Protein AF-A0A507WGM6-F1 (afdb_monomer)

pLDDT: mean 74.48, std 9.86, range [42.78, 88.25]

Solvent-accessible surface area (backbone atoms only — not comparable to full-atom values): 4648 Å² total; per-residue (Å²): 130,84,89,80,69,56,71,66,66,53,29,76,78,34,61,71,58,43,56,56,53,46,41,64,71,71,66,53,62,69,44,76,48,81,47,73,58,96,87,35,49,31,40,37,39,35,50,62,96,44,97,78,53,61,35,41,37,35,34,47,46,97,90,73,48,72,47,79,47,76,52,68,78,77,128

Structure (mmCIF, N/CA/C/O backbone):
data_AF-A0A507WGM6-F1
#
_entry.id   AF-A0A507WGM6-F1
#
loop_
_atom_site.group_PDB
_atom_site.id
_atom_site.type_symbol
_atom_site.label_atom_id
_atom_site.label_alt_id
_atom_site.label_comp_id
_atom_site.label_asym_id
_atom_site.label_entity_id
_atom_site.label_seq_id
_atom_site.pdbx_PDB_ins_code
_atom_site.Cartn_x
_atom_site.Cartn_y
_atom_site.Cartn_z
_atom_site.occupancy
_atom_site.B_iso_or_equiv
_atom_site.auth_seq_id
_atom_site.auth_comp_id
_atom_site.auth_asym_id
_atom_site.auth_atom_id
_atom_site.pdbx_PDB_model_num
ATOM 1 N N . MET A 1 1 ? -14.935 -1.218 -24.640 1.00 46.66 1 MET A N 1
ATOM 2 C CA . MET A 1 1 ? -15.734 -1.059 -23.405 1.00 46.66 1 MET A CA 1
ATOM 3 C C . MET A 1 1 ? -14.780 -1.137 -22.227 1.00 46.66 1 MET A C 1
ATOM 5 O O . MET A 1 1 ? -13.975 -2.056 -22.189 1.00 46.66 1 MET A O 1
ATOM 9 N N . SER A 1 2 ? -14.783 -0.148 -21.332 1.00 56.97 2 SER A N 1
ATOM 10 C CA . SER A 1 2 ? -13.915 -0.174 -20.148 1.00 56.97 2 SER A CA 1
ATOM 11 C C . SER A 1 2 ? -14.388 -1.310 -19.234 1.00 56.97 2 SER A C 1
ATOM 13 O O . SER A 1 2 ? -15.543 -1.295 -18.812 1.00 56.97 2 SER A O 1
ATOM 15 N N . ASN A 1 3 ? -13.531 -2.305 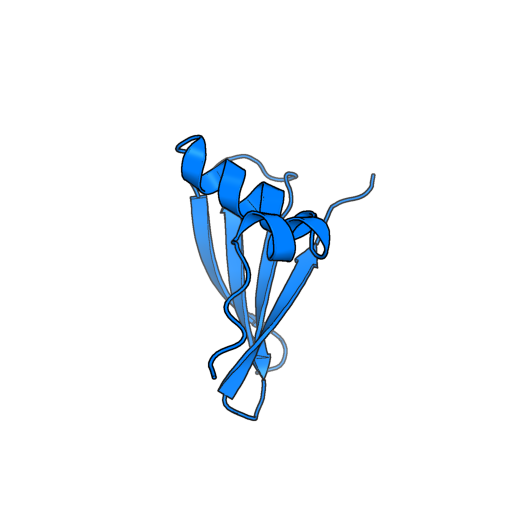-18.981 1.00 73.06 3 ASN A N 1
ATOM 16 C CA . ASN A 1 3 ? -13.775 -3.407 -18.040 1.00 73.06 3 ASN A CA 1
ATOM 17 C C . ASN A 1 3 ? -13.778 -2.864 -16.601 1.00 73.06 3 ASN A C 1
ATOM 19 O O . ASN A 1 3 ? -12.861 -3.112 -15.817 1.00 73.06 3 ASN A O 1
ATOM 23 N N . LYS A 1 4 ? -14.788 -2.059 -16.268 1.00 75.19 4 LYS A N 1
ATOM 24 C CA . LYS A 1 4 ? -14.964 -1.497 -14.934 1.00 75.19 4 LYS A CA 1
ATOM 25 C C . LYS A 1 4 ? -15.398 -2.621 -14.000 1.00 75.19 4 LYS A C 1
ATOM 27 O O . LYS A 1 4 ? -16.449 -3.218 -14.200 1.00 75.19 4 LYS A O 1
ATOM 32 N N . LYS A 1 5 ? -14.575 -2.898 -12.995 1.00 77.94 5 LYS A N 1
ATOM 33 C CA . LYS A 1 5 ? -14.907 -3.778 -11.873 1.00 77.94 5 LYS A CA 1
ATOM 34 C C . LYS A 1 5 ? -15.278 -2.915 -10.678 1.00 77.94 5 LYS A C 1
ATOM 36 O O . LYS A 1 5 ? -14.767 -1.804 -10.531 1.00 77.94 5 LYS A O 1
ATOM 41 N N . THR A 1 6 ? -16.152 -3.418 -9.821 1.00 80.25 6 THR A N 1
ATOM 42 C CA . THR A 1 6 ? -16.412 -2.791 -8.527 1.00 80.25 6 THR A CA 1
ATOM 43 C C . THR A 1 6 ? -15.147 -2.832 -7.670 1.00 80.25 6 THR A C 1
ATOM 45 O O . THR A 1 6 ? -14.329 -3.748 -7.778 1.00 80.25 6 THR A O 1
ATOM 48 N N . VAL A 1 7 ? -14.994 -1.855 -6.773 1.00 70.06 7 VAL A N 1
ATOM 49 C CA . VAL A 1 7 ? -13.878 -1.830 -5.813 1.00 70.06 7 VAL A CA 1
ATOM 50 C C .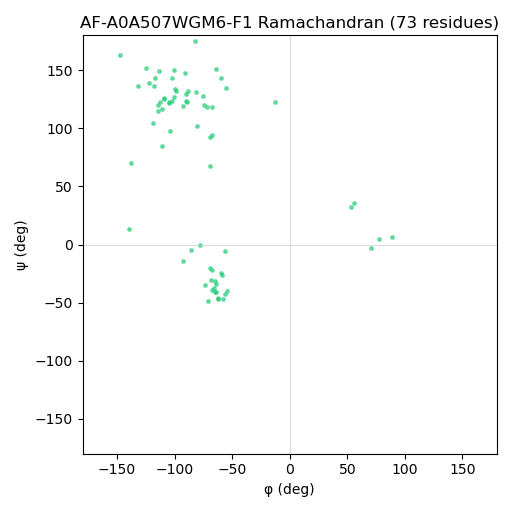 VAL A 1 7 ? -13.830 -3.141 -5.021 1.00 70.06 7 VAL A C 1
ATOM 52 O O . VAL A 1 7 ? -12.764 -3.722 -4.866 1.00 70.06 7 VAL A O 1
ATOM 55 N N . ARG A 1 8 ? -14.988 -3.687 -4.624 1.00 75.88 8 ARG A N 1
ATOM 56 C CA . ARG A 1 8 ? -15.081 -4.986 -3.942 1.00 75.88 8 ARG A CA 1
ATOM 57 C C . ARG A 1 8 ? -14.472 -6.130 -4.762 1.00 75.88 8 ARG A C 1
ATOM 59 O O . ARG A 1 8 ? -13.688 -6.895 -4.218 1.00 75.88 8 ARG A O 1
ATOM 66 N N . GLU A 1 9 ? -14.788 -6.238 -6.051 1.00 77.38 9 GLU A N 1
ATOM 67 C CA . GLU A 1 9 ? -14.239 -7.295 -6.919 1.00 77.38 9 GLU A CA 1
ATOM 68 C C . GLU A 1 9 ? -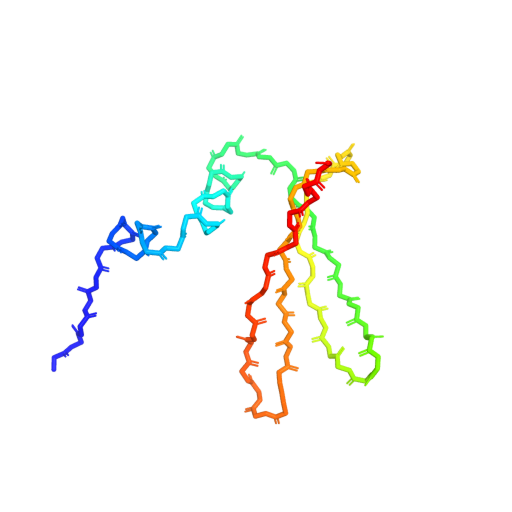12.722 -7.198 -7.094 1.00 77.38 9 GLU A C 1
ATOM 70 O O . GLU A 1 9 ? -12.047 -8.220 -7.230 1.00 77.38 9 GLU A O 1
ATOM 75 N N . VAL A 1 10 ? -12.183 -5.978 -7.104 1.00 76.94 10 VAL A N 1
ATOM 76 C CA . VAL A 1 10 ? -10.736 -5.751 -7.159 1.00 76.94 10 VAL A CA 1
ATOM 77 C C . VAL A 1 10 ? -10.095 -6.146 -5.829 1.00 76.94 10 VAL A C 1
ATOM 79 O O . VAL A 1 10 ? -9.146 -6.926 -5.818 1.00 76.94 10 VAL A O 1
ATOM 82 N N . LEU A 1 11 ? -10.644 -5.690 -4.703 1.00 74.69 11 LEU A N 1
ATOM 83 C CA . LEU A 1 11 ? -10.078 -5.966 -3.384 1.00 74.69 11 LEU A CA 1
ATOM 84 C C . LEU A 1 11 ? -10.184 -7.442 -2.970 1.00 74.69 11 LEU A C 1
ATOM 86 O O . LEU A 1 11 ? -9.288 -7.943 -2.301 1.00 74.69 11 LEU A O 1
ATOM 90 N N . CYS A 1 12 ? -11.207 -8.182 -3.416 1.00 72.94 12 CYS A N 1
ATOM 91 C CA . CYS A 1 12 ? -11.282 -9.634 -3.196 1.00 72.94 12 CYS A CA 1
ATOM 92 C C . CYS A 1 12 ? -10.092 -10.397 -3.804 1.00 72.94 12 CYS A C 1
ATOM 94 O O . CYS A 1 12 ? -9.774 -11.488 -3.343 1.00 72.94 12 CYS A O 1
ATOM 96 N N . LYS A 1 13 ? -9.434 -9.842 -4.832 1.00 78.75 13 LYS A N 1
ATOM 97 C CA . LYS A 1 13 ? -8.220 -10.416 -5.437 1.00 78.75 13 LYS A CA 1
ATOM 98 C C . LYS A 1 13 ? -6.927 -9.870 -4.829 1.00 78.75 13 LYS A C 1
ATOM 100 O O . LYS A 1 13 ? -5.864 -10.436 -5.060 1.00 78.75 13 LYS A O 1
ATOM 105 N N . HIS A 1 14 ? -7.025 -8.782 -4.070 1.00 77.00 14 HIS A N 1
ATOM 106 C CA . HIS A 1 14 ? -5.907 -8.046 -3.490 1.00 77.00 14 HIS A CA 1
ATOM 107 C C . HIS A 1 14 ? -6.257 -7.660 -2.044 1.00 77.00 14 HIS A C 1
ATOM 109 O O . HIS A 1 14 ? -6.502 -6.482 -1.767 1.00 77.00 14 HIS A O 1
ATOM 115 N N . PRO A 1 15 ? -6.325 -8.640 -1.122 1.00 72.75 15 PRO A N 1
ATOM 116 C CA . PRO A 1 15 ? -6.776 -8.414 0.252 1.00 72.75 15 PRO A CA 1
ATOM 117 C C . PRO A 1 15 ? -5.928 -7.377 0.998 1.00 72.75 15 PRO A C 1
ATOM 119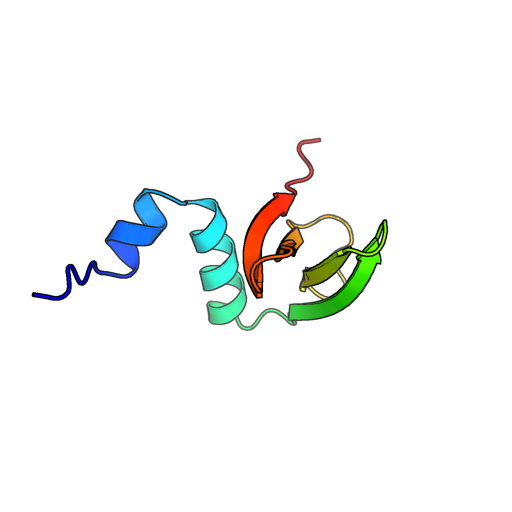 O O . PRO A 1 15 ? -6.444 -6.678 1.861 1.00 72.75 15 PRO A O 1
ATOM 122 N N . ASP A 1 16 ? -4.662 -7.193 0.625 1.00 70.88 16 ASP A N 1
ATOM 123 C CA . ASP A 1 16 ? -3.806 -6.173 1.233 1.00 70.88 16 ASP A CA 1
ATOM 124 C C . ASP A 1 16 ? -4.283 -4.739 0.950 1.00 70.88 16 ASP A C 1
ATOM 126 O O . ASP A 1 16 ? -4.156 -3.858 1.798 1.00 70.88 16 ASP A O 1
ATOM 130 N N . LEU A 1 17 ? -4.903 -4.493 -0.210 1.00 74.56 17 LEU A N 1
ATOM 131 C CA . LEU A 1 17 ? -5.518 -3.197 -0.510 1.00 74.56 17 LEU A CA 1
ATOM 132 C C . LEU A 1 17 ? -6.762 -2.941 0.356 1.00 74.56 17 LEU A C 1
ATOM 134 O O . LEU A 1 17 ? -7.157 -1.789 0.527 1.00 74.56 17 LEU A O 1
ATOM 138 N N . PHE A 1 18 ? -7.374 -3.991 0.918 1.00 76.81 18 PHE A N 1
ATOM 139 C CA . PHE A 1 18 ? -8.516 -3.865 1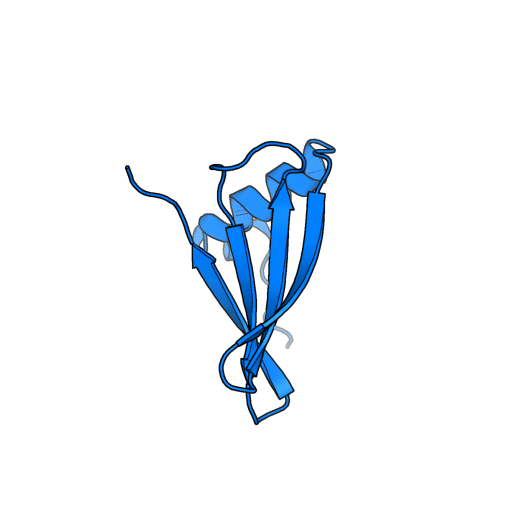.824 1.00 76.81 18 PHE A CA 1
ATOM 140 C C . PHE A 1 18 ? -8.105 -3.132 3.103 1.00 76.81 18 PHE A C 1
ATOM 142 O O . PHE A 1 18 ? -8.806 -2.226 3.542 1.00 76.81 18 PHE A O 1
ATOM 149 N N . ASP A 1 19 ? -6.923 -3.440 3.638 1.00 73.00 19 ASP A N 1
ATOM 150 C CA . ASP A 1 19 ? -6.384 -2.759 4.815 1.00 73.00 19 ASP A CA 1
ATOM 151 C C . ASP A 1 19 ? -6.076 -1.286 4.544 1.00 73.00 19 ASP A C 1
ATOM 153 O O . ASP A 1 19 ? -6.321 -0.447 5.407 1.00 73.00 19 ASP A O 1
ATOM 157 N N . LEU A 1 20 ? -5.587 -0.948 3.344 1.00 74.31 20 LEU A N 1
ATOM 158 C CA . LEU A 1 20 ? -5.380 0.447 2.942 1.00 74.31 20 LEU A CA 1
ATOM 159 C C . LEU A 1 20 ? -6.699 1.228 2.919 1.00 74.31 20 LEU A C 1
ATOM 161 O O . LEU A 1 20 ? -6.780 2.328 3.466 1.00 74.31 20 LEU A O 1
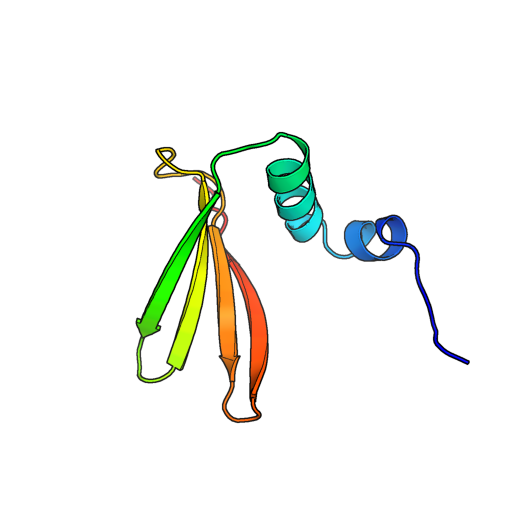ATOM 165 N N . VAL A 1 21 ? -7.744 0.64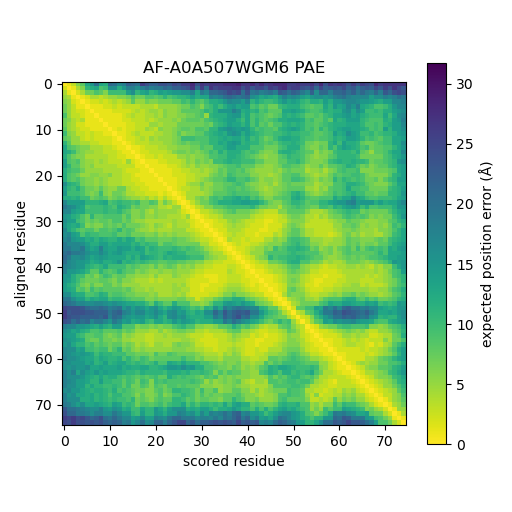1 2.333 1.00 76.62 21 VAL A N 1
ATOM 166 C CA . VAL A 1 21 ? -9.085 1.241 2.292 1.00 76.62 21 VAL A CA 1
ATOM 167 C C . VAL A 1 21 ? -9.683 1.365 3.695 1.00 76.62 21 VAL A C 1
ATOM 169 O O . VAL A 1 21 ? -10.262 2.402 4.008 1.00 76.62 21 VAL A O 1
ATOM 172 N N . ILE A 1 22 ? -9.513 0.356 4.554 1.00 74.38 22 ILE A N 1
ATOM 173 C CA . ILE A 1 22 ? -9.967 0.404 5.951 1.00 74.38 22 ILE A CA 1
ATOM 174 C C . ILE A 1 22 ? -9.258 1.521 6.714 1.00 74.38 22 ILE A C 1
ATOM 176 O O . ILE A 1 22 ? -9.935 2.301 7.369 1.00 74.38 22 ILE A O 1
ATOM 180 N N . MET A 1 23 ? -7.931 1.652 6.604 1.00 73.00 23 MET A N 1
ATOM 181 C CA . MET A 1 23 ? -7.198 2.727 7.291 1.00 73.00 23 MET A CA 1
ATOM 182 C C . MET A 1 23 ? -7.737 4.110 6.922 1.00 73.00 23 MET A C 1
ATOM 184 O O . MET A 1 23 ? -7.930 4.955 7.794 1.00 73.00 23 MET A O 1
ATOM 188 N N . LEU A 1 24 ? -8.024 4.327 5.635 1.00 72.81 24 LEU A N 1
ATOM 189 C CA . LEU A 1 24 ? -8.611 5.576 5.151 1.00 72.81 24 LEU A CA 1
ATOM 190 C C . LEU A 1 24 ? -10.049 5.774 5.658 1.00 72.81 24 LEU A C 1
ATOM 192 O O . LEU A 1 24 ? -10.431 6.892 6.001 1.00 72.81 24 LEU A O 1
ATOM 196 N N . ALA A 1 25 ? -10.848 4.707 5.723 1.00 76.31 25 ALA A N 1
ATOM 197 C CA . ALA A 1 25 ? -12.238 4.758 6.178 1.00 76.31 25 ALA A CA 1
ATOM 198 C C . ALA A 1 25 ? -12.371 4.951 7.701 1.00 76.31 25 ALA A C 1
ATOM 200 O O . ALA A 1 25 ? -13.279 5.646 8.154 1.00 76.31 25 ALA A O 1
ATOM 201 N N . GLU A 1 26 ? -11.460 4.374 8.488 1.00 78.12 26 GLU A N 1
ATOM 202 C CA . GLU A 1 26 ? -11.432 4.456 9.955 1.00 78.12 26 GLU A CA 1
ATOM 203 C C . GLU A 1 26 ? -10.871 5.788 10.480 1.00 78.12 26 GLU A C 1
ATOM 205 O O . GLU A 1 26 ? -10.847 5.999 11.691 1.00 78.12 26 GLU A O 1
ATOM 210 N N . LYS A 1 27 ? -10.473 6.709 9.588 1.00 71.38 27 LYS A N 1
ATOM 211 C CA . LYS A 1 27 ? -9.810 7.981 9.929 1.00 71.38 27 LYS A CA 1
ATOM 212 C C . LYS A 1 27 ? -8.539 7.777 10.757 1.00 71.38 27 LYS A C 1
ATOM 214 O O . LYS A 1 27 ? -8.244 8.579 11.641 1.00 71.38 27 LYS A O 1
ATOM 219 N N . ASP A 1 28 ? -7.798 6.705 10.483 1.00 74.62 28 ASP A N 1
ATOM 220 C CA . ASP A 1 28 ? -6.467 6.562 11.057 1.00 74.62 28 ASP A CA 1
ATOM 221 C C . ASP A 1 28 ? -5.590 7.739 10.603 1.00 74.62 28 ASP A C 1
ATOM 223 O O . ASP A 1 28 ? -5.653 8.168 9.448 1.00 74.62 28 ASP A O 1
ATOM 227 N N . ASP A 1 29 ? -4.723 8.222 11.492 1.00 77.62 29 ASP A N 1
ATOM 228 C CA . ASP A 1 29 ? -3.671 9.164 11.117 1.00 77.62 29 ASP A CA 1
ATOM 229 C C . ASP A 1 29 ? -2.645 8.431 10.244 1.00 77.62 29 ASP A C 1
ATOM 231 O O . ASP A 1 29 ? -1.730 7.774 10.747 1.00 77.62 29 ASP A O 1
ATOM 235 N N . ILE A 1 30 ? -2.818 8.485 8.924 1.00 80.38 30 ILE A N 1
ATOM 236 C CA . ILE A 1 30 ? -1.878 7.915 7.954 1.00 80.38 30 ILE A CA 1
ATOM 237 C C . ILE A 1 30 ? -0.819 8.963 7.621 1.00 80.38 30 ILE A C 1
ATOM 239 O O . ILE A 1 30 ? -1.133 10.107 7.300 1.00 80.38 30 ILE A O 1
ATOM 243 N N . VAL A 1 31 ? 0.444 8.553 7.663 1.00 82.75 31 VAL A N 1
ATOM 244 C CA . VAL A 1 31 ? 1.591 9.361 7.250 1.00 82.75 31 VAL A CA 1
ATOM 245 C C . VAL A 1 31 ? 2.241 8.751 6.014 1.00 82.75 31 VAL A C 1
ATOM 247 O O . VAL A 1 31 ? 2.222 7.531 5.823 1.00 82.75 31 VAL A O 1
ATOM 250 N N . ALA A 1 32 ? 2.820 9.614 5.185 1.00 85.00 32 ALA A N 1
ATOM 251 C CA . ALA A 1 32 ? 3.582 9.233 4.006 1.00 85.00 32 ALA A CA 1
ATOM 252 C C . ALA A 1 32 ? 5.033 9.707 4.154 1.00 85.00 32 ALA A C 1
ATOM 254 O O . ALA A 1 32 ? 5.262 10.844 4.570 1.00 85.00 32 ALA A O 1
ATOM 255 N N . SER A 1 33 ? 5.997 8.858 3.803 1.00 85.00 33 SER A N 1
ATOM 256 C CA . SER A 1 33 ? 7.391 9.253 3.586 1.00 85.00 33 SER A CA 1
ATOM 257 C C . SER A 1 33 ? 7.793 8.996 2.138 1.00 85.00 33 SER A C 1
ATOM 259 O O . SER A 1 33 ? 7.355 8.025 1.517 1.00 85.00 33 SER A O 1
ATOM 261 N N . GLU A 1 34 ? 8.617 9.888 1.596 1.00 87.19 34 GLU A N 1
ATOM 262 C CA . GLU A 1 34 ? 9.284 9.690 0.314 1.00 87.19 34 GLU A CA 1
ATOM 263 C C . GLU A 1 34 ? 10.749 9.365 0.574 1.00 87.19 34 GLU A C 1
ATOM 265 O O . GLU A 1 34 ? 11.468 10.140 1.207 1.00 87.19 34 GLU A O 1
ATOM 270 N N . GLU A 1 35 ? 11.191 8.214 0.085 1.00 88.25 35 GLU A N 1
ATOM 271 C CA . GLU A 1 35 ? 12.544 7.711 0.280 1.00 88.25 35 GLU A CA 1
ATOM 272 C C . GLU A 1 35 ? 13.187 7.404 -1.074 1.00 88.25 35 GLU A C 1
ATOM 274 O O . GLU A 1 35 ? 12.515 7.106 -2.064 1.00 88.25 35 GLU A O 1
ATOM 279 N N . LYS A 1 36 ? 14.516 7.504 -1.136 1.00 83.56 36 LYS A N 1
ATOM 280 C CA . LYS A 1 36 ? 15.306 7.052 -2.284 1.00 83.56 36 LYS A CA 1
ATOM 281 C C . LYS A 1 36 ? 16.248 5.959 -1.810 1.00 83.56 36 LYS A C 1
ATOM 283 O O . LYS A 1 36 ? 17.251 6.251 -1.168 1.00 83.56 36 LYS A O 1
ATOM 288 N N . GLU A 1 37 ? 15.921 4.721 -2.152 1.00 77.56 37 GLU A N 1
ATOM 289 C CA . GLU A 1 37 ? 16.742 3.541 -1.876 1.00 77.56 37 GLU A CA 1
ATOM 290 C C . GLU A 1 37 ? 17.316 3.052 -3.213 1.00 77.56 37 GLU A C 1
ATOM 292 O O . GLU A 1 37 ? 16.576 2.899 -4.185 1.00 77.56 37 GLU A O 1
ATOM 297 N N . ASP A 1 38 ? 18.640 2.904 -3.309 1.00 75.69 38 ASP A N 1
ATOM 298 C CA . ASP A 1 38 ? 19.347 2.468 -4.528 1.00 75.69 38 ASP A CA 1
ATOM 299 C C . ASP A 1 38 ? 19.022 3.273 -5.806 1.00 75.69 38 ASP A C 1
ATOM 301 O O . ASP A 1 38 ? 19.025 2.760 -6.926 1.00 75.69 38 ASP A O 1
ATOM 305 N N . GLY A 1 39 ? 18.730 4.569 -5.651 1.00 78.94 39 GLY A N 1
ATOM 306 C CA . GLY A 1 39 ? 18.362 5.458 -6.760 1.00 78.94 39 GLY A CA 1
ATOM 307 C C . GLY A 1 39 ? 16.919 5.294 -7.250 1.00 78.94 39 GLY A C 1
ATOM 308 O O . GLY A 1 39 ? 16.525 5.958 -8.209 1.00 78.94 39 GLY A O 1
ATOM 309 N N . ILE A 1 40 ? 16.122 4.458 -6.583 1.00 80.38 40 ILE A N 1
ATOM 310 C CA . ILE A 1 40 ? 14.716 4.215 -6.890 1.00 80.38 40 ILE A CA 1
ATOM 311 C C . ILE A 1 40 ? 13.850 5.012 -5.909 1.00 80.38 40 ILE A C 1
ATOM 313 O O . ILE A 1 40 ? 14.020 4.915 -4.694 1.00 80.38 40 ILE A O 1
ATOM 317 N N . GLN A 1 41 ? 12.919 5.815 -6.432 1.00 84.75 41 GLN A N 1
ATOM 318 C CA . GLN A 1 41 ? 11.991 6.582 -5.600 1.00 84.75 41 GLN A CA 1
ATOM 319 C C . GLN A 1 41 ? 10.913 5.658 -5.031 1.00 84.75 41 GLN A C 1
ATOM 321 O O . GLN A 1 41 ? 10.252 4.920 -5.766 1.00 84.75 41 GLN A O 1
ATOM 326 N N . GLN A 1 42 ? 10.736 5.712 -3.717 1.00 85.25 42 GLN A N 1
ATOM 327 C CA . GLN A 1 42 ? 9.739 4.957 -2.980 1.00 85.25 42 GLN A CA 1
ATOM 328 C C . GLN A 1 42 ? 8.829 5.910 -2.206 1.00 85.25 42 GLN A C 1
ATOM 330 O O . GLN A 1 42 ? 9.292 6.877 -1.606 1.00 85.25 42 GLN A O 1
ATOM 335 N N . VAL A 1 43 ? 7.533 5.617 -2.202 1.00 83.50 43 VAL A N 1
ATOM 336 C CA . VAL A 1 43 ? 6.542 6.260 -1.338 1.00 83.50 43 VAL A CA 1
ATOM 337 C C . VAL A 1 43 ? 6.052 5.214 -0.354 1.00 83.50 43 VAL A C 1
ATOM 339 O O . VAL A 1 43 ? 5.557 4.162 -0.762 1.00 83.50 43 VAL A O 1
ATOM 342 N N . ILE A 1 44 ? 6.191 5.482 0.938 1.00 84.31 44 ILE A N 1
ATOM 343 C CA . ILE A 1 44 ? 5.817 4.551 2.000 1.00 84.31 44 ILE A CA 1
ATOM 344 C C . ILE A 1 44 ? 4.653 5.153 2.775 1.00 84.31 44 ILE A C 1
ATOM 346 O O . ILE A 1 44 ? 4.778 6.222 3.366 1.00 84.31 44 ILE A O 1
ATOM 350 N N . LEU A 1 45 ? 3.518 4.455 2.793 1.00 84.12 45 LEU A N 1
ATOM 351 C CA . LEU A 1 45 ? 2.366 4.805 3.620 1.00 84.12 45 LEU A CA 1
ATOM 352 C C . LEU A 1 45 ? 2.360 3.943 4.882 1.00 84.12 45 LEU A C 1
ATOM 354 O O . LEU A 1 45 ? 2.490 2.715 4.820 1.00 84.12 45 LEU A O 1
ATOM 358 N N . SER A 1 46 ? 2.182 4.584 6.034 1.00 79.00 46 SER A N 1
ATOM 359 C CA . SER A 1 46 ? 2.130 3.910 7.332 1.00 79.00 46 SER A CA 1
ATOM 360 C C . SER A 1 46 ? 1.197 4.628 8.310 1.00 79.00 46 SER A C 1
ATOM 362 O O . SER A 1 46 ? 0.829 5.781 8.103 1.00 79.00 46 SER A O 1
ATOM 364 N N . ARG A 1 47 ? 0.783 3.948 9.386 1.00 80.38 47 ARG A N 1
ATOM 365 C CA . ARG A 1 47 ? -0.013 4.572 10.456 1.00 80.38 47 ARG A CA 1
ATOM 366 C C . ARG A 1 47 ? 0.903 5.338 11.416 1.00 80.38 47 ARG A C 1
ATOM 368 O O . ARG A 1 47 ? 1.872 4.774 11.929 1.00 80.38 47 ARG A O 1
ATOM 375 N N . SER A 1 48 ? 0.546 6.578 11.728 1.00 74.69 48 SER A N 1
ATOM 376 C CA . SER A 1 48 ? 1.215 7.409 12.727 1.00 74.69 48 SER A CA 1
ATOM 377 C C . SER A 1 48 ? 1.264 6.703 14.087 1.00 74.69 48 SER A C 1
ATOM 379 O O . SER A 1 48 ? 0.296 6.081 14.530 1.00 74.69 48 SER A O 1
ATOM 381 N N . GLY A 1 49 ? 2.425 6.737 14.744 1.00 64.94 49 GLY A N 1
ATOM 382 C CA . GLY A 1 49 ? 2.613 6.201 16.098 1.00 64.94 49 GLY A CA 1
ATOM 383 C C . GLY A 1 49 ? 2.580 4.671 16.247 1.00 64.94 49 GLY A C 1
ATOM 384 O O . GLY A 1 49 ? 2.834 4.171 17.342 1.00 64.94 49 GLY A O 1
ATOM 385 N N . LYS A 1 50 ? 2.326 3.889 15.186 1.00 61.16 50 LYS A N 1
ATOM 386 C CA . LYS A 1 50 ? 2.286 2.415 15.250 1.00 61.16 50 LYS A CA 1
ATOM 387 C C . LYS A 1 50 ? 3.465 1.807 14.486 1.00 61.16 50 LYS A C 1
ATOM 389 O O . LYS A 1 50 ? 3.325 1.364 13.354 1.00 61.16 50 LYS A O 1
ATOM 394 N N . LYS A 1 51 ? 4.617 1.704 15.161 1.00 50.97 51 LYS A N 1
ATOM 395 C CA . LYS A 1 51 ? 5.910 1.208 14.630 1.00 50.97 51 LYS A CA 1
ATOM 396 C C . LYS A 1 51 ? 5.921 -0.209 14.012 1.00 50.97 51 LYS A C 1
ATOM 398 O O . LYS A 1 51 ? 6.959 -0.606 13.505 1.00 50.97 51 LYS A O 1
ATOM 403 N N . LYS A 1 52 ? 4.826 -0.979 14.076 1.00 55.19 52 LYS A N 1
ATOM 404 C CA . LYS A 1 52 ? 4.764 -2.3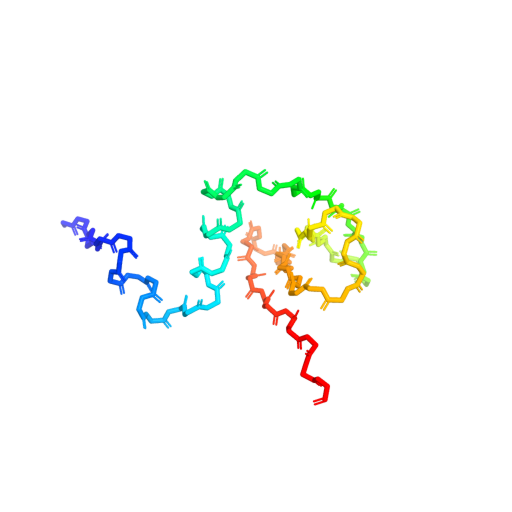88 13.624 1.00 55.19 52 LYS A CA 1
ATOM 405 C C . LYS A 1 52 ? 3.481 -2.781 12.877 1.00 55.19 52 LYS A C 1
ATOM 407 O O . LYS A 1 52 ? 3.199 -3.965 12.730 1.00 55.19 52 LYS A O 1
ATOM 412 N N . LYS A 1 53 ? 2.645 -1.828 12.447 1.00 60.91 53 LYS A N 1
ATOM 413 C CA . LYS A 1 53 ? 1.448 -2.163 11.651 1.00 60.91 53 LYS A CA 1
ATOM 414 C C . LYS A 1 53 ? 1.722 -1.912 10.170 1.00 60.91 53 LYS A C 1
ATOM 416 O O . LYS A 1 53 ? 2.302 -0.884 9.843 1.00 60.91 53 LYS A O 1
ATOM 421 N N . LYS A 1 54 ? 1.327 -2.893 9.345 1.00 68.25 54 LYS A N 1
ATOM 422 C CA . LYS A 1 54 ? 1.461 -3.009 7.878 1.00 68.25 54 LYS A CA 1
ATOM 423 C C . LYS A 1 54 ? 1.865 -1.713 7.163 1.00 68.25 54 LYS A C 1
ATOM 425 O O . LYS A 1 54 ? 1.149 -0.715 7.242 1.00 68.25 54 LYS A O 1
ATOM 430 N N . GLN A 1 55 ? 2.975 -1.772 6.430 1.00 75.00 55 GLN A N 1
ATOM 431 C CA . GLN A 1 55 ? 3.447 -0.686 5.576 1.00 75.00 55 GLN A CA 1
ATOM 432 C C . GLN A 1 55 ? 3.136 -0.982 4.110 1.00 75.00 55 GLN A C 1
ATOM 434 O O . GLN A 1 55 ? 3.221 -2.127 3.651 1.00 75.00 55 GLN A O 1
ATOM 439 N N . PHE A 1 56 ? 2.794 0.074 3.381 1.00 81.75 56 PHE A N 1
ATOM 440 C CA . PHE A 1 56 ? 2.478 0.022 1.962 1.00 81.75 56 PHE A CA 1
ATOM 441 C C . PHE A 1 56 ? 3.529 0.805 1.193 1.00 81.75 56 PHE A C 1
ATOM 443 O O . PHE A 1 56 ? 3.623 2.019 1.354 1.00 81.75 56 PHE A O 1
ATOM 450 N N . THR A 1 57 ? 4.310 0.118 0.367 1.00 83.19 57 THR A N 1
ATOM 451 C CA . THR A 1 57 ? 5.415 0.717 -0.383 1.00 83.19 57 THR A CA 1
ATOM 452 C C . THR A 1 57 ? 5.062 0.770 -1.862 1.00 83.19 57 THR A C 1
ATOM 454 O O . THR A 1 57 ? 4.734 -0.246 -2.478 1.00 83.19 57 THR A O 1
ATOM 457 N N . PHE A 1 58 ? 5.154 1.959 -2.445 1.00 82.81 58 PHE A N 1
ATOM 458 C CA . PHE A 1 58 ? 4.987 2.210 -3.869 1.00 82.81 58 PHE A CA 1
ATOM 459 C C . PHE A 1 58 ? 6.344 2.594 -4.442 1.00 82.81 58 PHE A C 1
ATOM 461 O O . PHE A 1 58 ? 6.918 3.610 -4.067 1.00 82.81 58 PHE A O 1
ATOM 468 N N . THR A 1 59 ? 6.870 1.782 -5.345 1.00 83.50 59 THR A N 1
ATOM 469 C CA . THR A 1 59 ? 8.181 1.980 -5.960 1.00 83.50 59 THR A CA 1
ATOM 470 C C . THR A 1 59 ? 7.996 2.493 -7.380 1.00 83.50 59 THR A C 1
ATOM 472 O O . THR A 1 59 ? 7.368 1.811 -8.186 1.00 83.50 59 THR A O 1
ATOM 475 N N . LEU A 1 60 ? 8.544 3.660 -7.706 1.00 80.19 60 LEU A N 1
ATOM 476 C CA . LEU A 1 60 ? 8.531 4.177 -9.073 1.00 80.19 60 LEU A CA 1
ATOM 477 C C . LEU A 1 60 ? 9.549 3.404 -9.920 1.00 80.19 60 LEU A C 1
ATOM 479 O O . LEU A 1 60 ? 10.738 3.381 -9.599 1.00 80.19 60 LEU A O 1
ATOM 483 N N . ASN A 1 61 ? 9.098 2.747 -10.985 1.00 82.44 61 ASN A N 1
ATOM 484 C CA . ASN A 1 61 ? 9.982 2.053 -11.915 1.00 82.44 61 ASN A CA 1
ATOM 485 C C . ASN A 1 6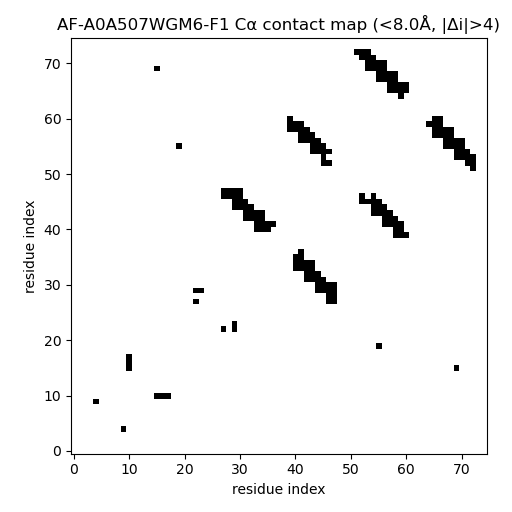1 ? 10.583 3.026 -12.954 1.00 82.44 61 ASN A C 1
ATOM 487 O O . ASN A 1 61 ? 10.254 4.211 -13.001 1.00 82.44 61 ASN A O 1
ATOM 491 N N . LYS A 1 62 ? 11.484 2.519 -13.805 1.00 79.56 62 LYS A N 1
ATOM 492 C CA . LYS A 1 62 ? 12.157 3.321 -14.846 1.00 79.56 62 LYS A CA 1
ATOM 493 C C . LYS A 1 62 ? 11.212 3.808 -15.949 1.00 79.56 62 LYS A C 1
ATOM 495 O O . LYS A 1 62 ? 11.535 4.784 -16.617 1.00 79.56 62 LYS A O 1
ATOM 500 N N . ASP A 1 63 ? 10.077 3.138 -16.116 1.00 82.38 63 ASP A N 1
ATOM 501 C CA . ASP A 1 63 ? 9.052 3.454 -17.111 1.00 82.38 63 ASP A CA 1
ATOM 502 C C . ASP A 1 63 ? 8.060 4.524 -16.614 1.00 82.38 63 ASP A C 1
ATOM 504 O O . ASP A 1 63 ? 7.225 4.999 -17.378 1.00 82.38 63 ASP A O 1
ATOM 508 N N . GLY A 1 64 ? 8.176 4.946 -15.348 1.00 76.19 64 GLY A N 1
ATOM 509 C CA . GLY A 1 64 ? 7.297 5.934 -14.722 1.00 76.19 64 GLY A CA 1
ATOM 510 C C . GLY A 1 64 ? 6.044 5.346 -14.063 1.00 76.19 64 GLY A C 1
ATOM 511 O O . GLY A 1 64 ? 5.208 6.108 -13.578 1.00 76.19 64 GLY A O 1
ATOM 512 N N . ASP A 1 65 ? 5.917 4.018 -13.995 1.00 78.31 65 ASP A N 1
ATOM 513 C CA . ASP A 1 65 ? 4.826 3.326 -13.308 1.00 78.31 65 ASP A CA 1
ATOM 514 C C . ASP A 1 65 ? 5.171 3.032 -11.842 1.00 78.31 65 ASP A C 1
ATOM 516 O O . ASP A 1 65 ? 6.311 2.722 -11.485 1.00 78.31 65 ASP A O 1
ATOM 520 N N . TYR A 1 66 ? 4.156 3.043 -10.978 1.00 74.50 66 TYR A N 1
ATOM 521 C CA . TYR A 1 66 ? 4.306 2.635 -9.583 1.00 74.50 66 TYR A CA 1
ATOM 522 C C . TYR A 1 66 ? 4.057 1.135 -9.407 1.00 74.50 66 TYR A C 1
ATOM 524 O O . TYR A 1 66 ? 2.970 0.623 -9.674 1.00 74.50 66 TYR A O 1
ATOM 532 N N . ILE A 1 67 ? 5.054 0.437 -8.870 1.00 80.38 67 ILE A N 1
ATOM 533 C CA . ILE A 1 67 ? 4.958 -0.952 -8.426 1.00 80.38 67 ILE A CA 1
ATOM 534 C C . ILE A 1 67 ? 4.587 -0.960 -6.944 1.00 80.38 67 ILE A C 1
ATOM 536 O O . ILE A 1 67 ? 5.329 -0.461 -6.100 1.00 80.38 67 ILE A O 1
ATOM 540 N N . PHE A 1 68 ? 3.446 -1.558 -6.622 1.00 80.50 68 PHE A N 1
ATOM 541 C CA . PHE A 1 68 ? 2.955 -1.675 -5.252 1.00 80.50 68 PHE A CA 1
ATOM 542 C C . PHE A 1 68 ? 3.451 -2.961 -4.581 1.00 80.50 68 PHE A C 1
ATOM 544 O O . PHE A 1 68 ? 3.289 -4.056 -5.125 1.00 80.50 68 PHE A O 1
ATOM 551 N N . LYS A 1 69 ? 4.022 -2.836 -3.381 1.00 76.31 69 LYS A N 1
ATOM 552 C CA . LYS A 1 69 ? 4.418 -3.949 -2.511 1.00 76.31 69 LYS A CA 1
ATOM 553 C C . LYS A 1 69 ? 3.910 -3.712 -1.092 1.00 76.31 69 LYS A C 1
ATOM 555 O O . LYS A 1 69 ? 4.036 -2.620 -0.545 1.00 76.31 69 LYS A O 1
ATOM 560 N N . VAL A 1 70 ? 3.375 -4.761 -0.477 1.00 70.50 70 VAL A N 1
ATOM 561 C CA . VAL A 1 70 ? 2.924 -4.730 0.920 1.00 70.50 70 VAL A CA 1
ATOM 562 C C . VAL A 1 70 ? 3.979 -5.414 1.766 1.00 70.50 70 VAL A C 1
ATOM 564 O O . VAL A 1 70 ? 4.321 -6.569 1.515 1.00 70.50 70 VAL A O 1
ATOM 567 N N . LYS A 1 71 ? 4.493 -4.709 2.775 1.00 66.38 71 LYS A N 1
ATOM 568 C CA . LYS A 1 71 ? 5.379 -5.297 3.778 1.00 66.38 71 LYS A CA 1
ATOM 569 C C . LYS A 1 71 ? 4.562 -5.496 5.051 1.00 66.38 71 LYS A C 1
ATOM 571 O O . LYS A 1 71 ? 4.310 -4.562 5.814 1.00 66.38 71 LYS A O 1
ATOM 576 N N . ALA A 1 72 ? 4.080 -6.721 5.235 1.00 59.09 72 ALA A N 1
ATOM 577 C CA . ALA A 1 72 ? 3.509 -7.160 6.499 1.00 59.09 72 ALA A CA 1
ATOM 578 C C . ALA A 1 72 ? 4.637 -7.764 7.341 1.00 59.09 72 ALA A C 1
ATOM 580 O O . ALA A 1 72 ? 5.319 -8.683 6.892 1.00 59.09 72 ALA A O 1
ATOM 581 N N . ASP A 1 73 ? 4.841 -7.233 8.545 1.00 51.97 73 ASP A N 1
ATOM 582 C CA . ASP A 1 73 ? 5.658 -7.891 9.563 1.00 51.97 73 ASP A CA 1
ATOM 583 C C . ASP A 1 73 ? 4.895 -9.155 9.993 1.00 51.97 73 ASP A C 1
ATOM 585 O O . ASP A 1 73 ? 3.968 -9.089 10.803 1.00 51.97 73 ASP A O 1
ATOM 589 N N . ASN A 1 74 ? 5.211 -10.298 9.385 1.00 45.19 74 ASN A N 1
ATOM 590 C CA . ASN A 1 74 ? 4.832 -11.587 9.948 1.00 45.19 74 ASN A CA 1
ATOM 591 C C . ASN A 1 74 ? 5.871 -11.887 11.029 1.00 45.19 74 ASN A C 1
ATOM 593 O O . ASN A 1 74 ? 7.013 -12.211 10.706 1.00 45.19 74 ASN A O 1
ATOM 597 N N . SER A 1 75 ? 5.479 -11.673 12.290 1.00 42.78 75 SER A N 1
ATOM 598 C CA . SER A 1 75 ? 6.227 -12.168 13.455 1.00 42.78 75 SER A CA 1
ATOM 599 C C . SER A 1 75 ? 6.476 -13.668 13.364 1.00 42.78 75 SER A C 1
ATOM 601 O O . SER A 1 75 ? 5.594 -14.372 12.821 1.00 42.78 75 SER A O 1
#

Sequence (75 aa):
MSNKKTVREVLCKHPDLFDLVIMLAEKDDIVASEEKEDGIQQVILSRSGKKKKKQFTFTLNKDGDYIFKVKADNS

Foldseek 3Di:
DPPDDDPVVVCVVVVVVVVVVVCVVVVFQKDWDWDQDPNWIKIKIDGPPDPQAKIWIWIQDPVRHTDIDIDHPPD

Secondary structure (DSSP, 8-state):
---PPPHHHHHTT-HHHHHHHHHHHTT--EEEEEEEETTEEEEEEEETT-TTS-EEEEEE-TTSPEEEEEE----

Radius of gyration: 14.07 Å; Cα contacts (8 Å, |Δi|>4): 95; chains: 1; bounding box: 36×22×40 Å

Mean predicted aligned error: 8.8 Å

Nearest PDB structures (foldseek):
  4o3w-assembly2_B  TM=5.032E-01  e=2.941E+00  Actinobacillus suis
  5kkx-assembly1_A  TM=5.821E-01  e=6.249E+00  Neisseria meningitidis
  2gn3-assembly1_B  TM=4.115E-01  e=2.619E+00  Pterocarpus angolensis